Protein AF-A0A354V5B5-F1 (afdb_monomer)

Solvent-accessible surface area (backbone atoms only — not comparable to full-atom values): 5290 Å² total; per-residue (Å²): 115,70,70,56,54,54,57,52,51,52,53,50,73,76,45,88,77,85,65,55,68,38,63,73,73,72,39,50,71,67,57,43,51,48,31,74,77,35,64,85,46,45,68,53,53,52,48,14,62,78,66,75,43,57,57,69,58,50,53,48,50,52,52,50,51,52,51,52,50,54,50,53,58,44,53,57,49,50,52,51,51,50,53,52,52,55,63,60,70,72,109

pLDDT: mean 77.52, std 12.26, range [45.0, 91.69]

Sequence (91 aa):
MTDEIDDFIDRWHEQPVGLALHDYLGMSREEFGLWLDQPDMLPLIIASRKLNKSLNLIANDNLQEMRLAARTDDSGKVKRLQAWLQRRAAL

Radius of gyration: 22.05 Å; Cα contacts (8 Å, |Δi|>4): 28; chains: 1; bounding box: 43×23×68 Å

Secondary structure (DSSP, 8-state):
-HHHHHHHHHHHHH---S--HHHHTT--HHHHHHHHH-GGGHHHHHHHHHHT--HHHHHHHHHHHHHHHHHHHHHHHHHHHHHHHHHHTT-

Mean predicted aligned error: 11.56 Å

Foldseek 3Di:
DVVVVVVQVVVCVVDPPVDDVCVSVVHDPVQVVVCVVPVVCVVLRVVCVVVVHDSVVSVVVVV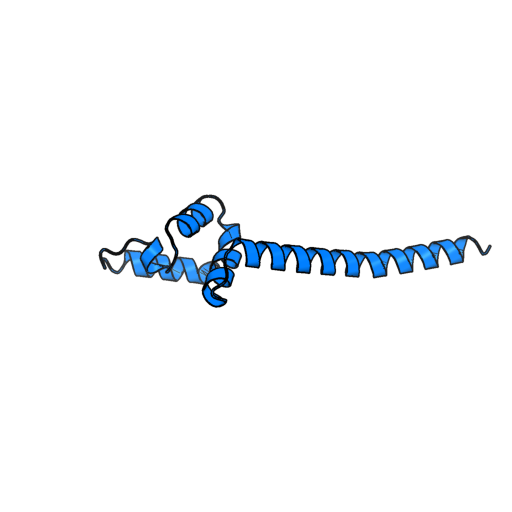VVVVVVVVVVVVVVVVVVVVVVVVVVVD

Structure (mmCIF, N/CA/C/O backbone):
data_AF-A0A354V5B5-F1
#
_entry.id   AF-A0A354V5B5-F1
#
loop_
_atom_site.group_PDB
_atom_site.id
_atom_site.type_symbol
_atom_site.label_atom_id
_atom_site.label_alt_id
_atom_site.label_comp_id
_atom_site.label_asym_id
_atom_site.label_entity_id
_atom_site.label_seq_id
_atom_site.pdbx_PDB_ins_code
_atom_site.Cartn_x
_atom_site.Cartn_y
_atom_site.Cartn_z
_atom_site.occupancy
_atom_site.B_iso_or_equiv
_atom_site.auth_seq_id
_atom_site.auth_comp_id
_atom_site.auth_asym_id
_atom_site.auth_atom_id
_atom_site.pdbx_PDB_model_num
ATOM 1 N N . MET A 1 1 ? 10.369 -4.244 3.116 1.00 53.81 1 MET A N 1
ATOM 2 C CA . MET A 1 1 ? 9.060 -4.048 2.457 1.00 53.81 1 MET A CA 1
ATOM 3 C C . MET A 1 1 ? 8.042 -5.025 3.031 1.00 53.81 1 MET A C 1
ATOM 5 O O . MET A 1 1 ? 7.098 -4.541 3.627 1.00 53.81 1 MET A O 1
ATOM 9 N N . THR A 1 2 ? 8.218 -6.350 2.924 1.00 56.06 2 THR A N 1
ATOM 10 C CA . THR A 1 2 ? 7.352 -7.332 3.619 1.00 56.06 2 THR A CA 1
ATOM 11 C C . THR A 1 2 ? 7.537 -7.311 5.137 1.00 56.06 2 THR A C 1
ATOM 13 O O . THR A 1 2 ? 6.545 -7.158 5.827 1.00 56.06 2 THR A O 1
ATOM 16 N N . ASP A 1 3 ? 8.773 -7.284 5.654 1.00 62.69 3 ASP A N 1
ATOM 17 C CA . ASP A 1 3 ? 9.011 -7.215 7.113 1.00 62.69 3 ASP A CA 1
ATOM 18 C C . ASP A 1 3 ? 8.319 -6.031 7.806 1.00 62.69 3 ASP A C 1
ATOM 20 O O . ASP A 1 3 ? 7.912 -6.120 8.957 1.00 62.69 3 ASP A O 1
ATOM 24 N N . GLU A 1 4 ? 8.142 -4.912 7.099 1.00 76.25 4 GLU A N 1
ATOM 25 C CA . GLU A 1 4 ? 7.471 -3.752 7.680 1.00 76.25 4 GLU A CA 1
ATOM 26 C C . GLU A 1 4 ? 5.979 -4.020 7.884 1.00 76.25 4 GLU A C 1
ATOM 28 O O . GLU A 1 4 ? 5.444 -3.606 8.901 1.00 76.25 4 GLU A O 1
ATOM 33 N N . ILE A 1 5 ? 5.280 -4.710 6.971 1.00 81.31 5 ILE A N 1
ATOM 34 C CA . ILE A 1 5 ? 3.841 -4.941 7.172 1.00 81.31 5 ILE A CA 1
ATOM 35 C C . ILE A 1 5 ? 3.582 -5.913 8.322 1.00 81.31 5 ILE A C 1
ATOM 37 O O . ILE A 1 5 ? 2.627 -5.711 9.070 1.00 81.31 5 ILE A O 1
ATOM 41 N N . ASP A 1 6 ? 4.463 -6.896 8.496 1.00 84.31 6 ASP A N 1
ATOM 42 C CA . ASP A 1 6 ? 4.394 -7.865 9.586 1.00 84.31 6 ASP A CA 1
ATOM 43 C C . ASP A 1 6 ? 4.553 -7.160 10.947 1.00 84.31 6 ASP A C 1
ATOM 45 O O . ASP A 1 6 ? 3.701 -7.321 11.820 1.00 84.31 6 ASP A O 1
ATOM 49 N N . ASP A 1 7 ? 5.517 -6.238 11.078 1.00 86.38 7 ASP A N 1
ATOM 50 C CA . ASP A 1 7 ? 5.681 -5.402 12.279 1.00 86.38 7 ASP A CA 1
ATOM 51 C C . ASP A 1 7 ? 4.428 -4.560 12.604 1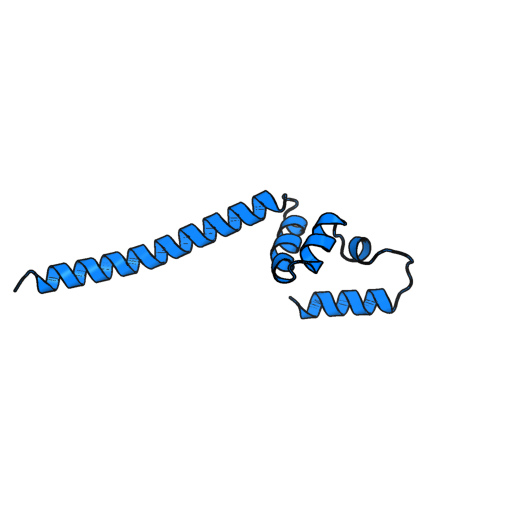.00 86.38 7 ASP A C 1
ATOM 53 O O . ASP A 1 7 ? 4.086 -4.337 13.770 1.00 86.38 7 ASP A O 1
ATOM 57 N N . PHE A 1 8 ? 3.739 -4.037 11.583 1.00 85.75 8 PHE A N 1
ATOM 58 C CA . PHE A 1 8 ? 2.495 -3.283 11.779 1.00 85.75 8 PHE A CA 1
ATOM 59 C C . PHE A 1 8 ? 1.344 -4.198 12.224 1.00 85.75 8 PHE A C 1
ATOM 61 O O . PHE A 1 8 ? 0.545 -3.800 13.074 1.00 85.75 8 PHE A O 1
ATOM 68 N N . ILE A 1 9 ? 1.258 -5.416 11.685 1.00 87.62 9 ILE A N 1
ATOM 69 C CA . ILE A 1 9 ? 0.248 -6.409 12.072 1.00 87.62 9 ILE A CA 1
ATOM 70 C C . ILE A 1 9 ? 0.468 -6.869 13.516 1.00 87.62 9 ILE A C 1
ATOM 72 O O . ILE A 1 9 ? -0.501 -6.980 14.270 1.00 87.62 9 ILE A O 1
ATOM 76 N N . ASP A 1 10 ? 1.715 -7.079 13.928 1.00 90.12 10 ASP A N 1
ATOM 77 C CA . ASP A 1 10 ? 2.048 -7.451 15.304 1.00 90.12 10 ASP A CA 1
ATOM 78 C C . ASP A 1 10 ? 1.637 -6.349 16.288 1.00 90.12 10 ASP A C 1
ATOM 80 O O . ASP A 1 10 ? 0.918 -6.606 17.257 1.00 90.12 10 ASP A O 1
ATOM 84 N N . ARG A 1 11 ? 1.952 -5.084 15.982 1.00 88.62 11 ARG A N 1
ATOM 85 C CA . ARG A 1 11 ? 1.504 -3.938 16.798 1.00 88.62 11 ARG A CA 1
ATOM 86 C C . ARG A 1 11 ? -0.015 -3.807 16.864 1.00 88.62 11 ARG A C 1
ATOM 88 O O . ARG A 1 11 ? -0.545 -3.397 17.897 1.00 88.62 11 ARG A O 1
ATOM 95 N N . TRP A 1 12 ? -0.718 -4.129 15.778 1.00 89.00 12 TRP A N 1
ATOM 96 C CA . TRP A 1 12 ? -2.180 -4.149 15.765 1.00 89.00 12 TRP A CA 1
ATOM 97 C C . TRP A 1 12 ? -2.743 -5.248 16.677 1.00 89.00 12 TRP A C 1
ATOM 99 O O . TRP A 1 12 ? -3.705 -4.996 17.399 1.00 89.00 12 TRP A O 1
ATOM 109 N N . HIS A 1 13 ? -2.127 -6.434 16.712 1.00 87.56 13 HIS A N 1
ATOM 110 C CA . HIS A 1 13 ? -2.521 -7.502 17.639 1.00 87.56 13 HIS A CA 1
ATOM 111 C C . HIS A 1 13 ? -2.265 -7.138 19.108 1.00 87.56 13 HIS A C 1
ATOM 113 O O . HIS A 1 13 ? -3.046 -7.519 19.981 1.00 87.56 13 HIS A O 1
ATOM 119 N N . GLU A 1 14 ? -1.194 -6.395 19.388 1.00 88.56 14 GLU A N 1
ATOM 120 C CA . GLU A 1 14 ? -0.831 -5.970 20.745 1.00 88.56 14 GLU A CA 1
ATOM 121 C C . GLU A 1 14 ? -1.702 -4.824 21.286 1.00 88.56 14 GLU A C 1
ATOM 123 O O . GLU A 1 14 ? -1.820 -4.655 22.503 1.00 88.56 14 GLU A O 1
ATOM 128 N N . GLN A 1 15 ? -2.332 -4.035 20.409 1.00 74.38 15 GLN A N 1
ATOM 129 C CA . GLN A 1 15 ? -3.162 -2.895 20.792 1.00 74.38 15 GLN A CA 1
ATOM 130 C C . GLN A 1 15 ? -4.623 -3.114 20.385 1.00 74.38 15 GLN A C 1
ATOM 132 O O . GLN A 1 15 ? -4.977 -2.914 19.224 1.00 74.38 15 GLN A O 1
ATOM 137 N N . PRO A 1 16 ? -5.530 -3.433 21.328 1.00 62.78 16 PRO A N 1
ATOM 138 C CA . PRO A 1 16 ? -6.946 -3.599 21.035 1.00 62.78 16 PRO A CA 1
ATOM 139 C C . PRO A 1 16 ? -7.614 -2.225 20.889 1.00 62.78 16 PRO A C 1
ATOM 141 O O . PRO A 1 16 ? -8.429 -1.808 21.707 1.00 62.78 16 PRO A O 1
ATOM 144 N N . VAL A 1 17 ? -7.273 -1.495 19.826 1.00 67.00 17 VAL A N 1
ATOM 145 C CA . VAL A 1 17 ? -7.888 -0.204 19.477 1.00 67.00 17 VAL A CA 1
ATOM 146 C C . VAL A 1 17 ? -9.311 -0.364 18.922 1.00 67.00 17 VAL A C 1
ATOM 148 O O . VAL A 1 17 ? -9.960 0.624 18.597 1.00 67.00 17 VAL A O 1
ATOM 151 N N . GLY A 1 18 ? -9.822 -1.598 18.808 1.00 80.50 18 GLY A N 1
ATOM 152 C CA . GLY A 1 18 ? -11.155 -1.892 18.261 1.00 80.50 18 GLY A CA 1
ATOM 153 C C . GLY A 1 18 ? -11.299 -1.560 16.771 1.00 80.50 18 GLY A C 1
ATOM 154 O O . GLY A 1 18 ? -12.396 -1.642 16.223 1.00 80.50 18 GLY A O 1
ATOM 155 N N . LEU A 1 19 ? -10.199 -1.181 16.120 1.00 84.94 19 LEU A N 1
ATOM 156 C CA . LEU A 1 19 ? -10.138 -0.811 14.718 1.00 84.94 19 LEU A CA 1
ATOM 157 C C . LEU A 1 19 ? -9.879 -2.060 13.871 1.00 84.94 19 LEU A C 1
ATOM 159 O O . LEU A 1 19 ? -9.051 -2.898 14.234 1.00 84.94 19 LEU A O 1
ATOM 163 N N . ALA A 1 20 ? -10.562 -2.190 12.736 1.00 89.56 20 ALA A N 1
ATOM 164 C CA . ALA A 1 20 ? -10.293 -3.291 11.823 1.00 89.56 20 ALA A CA 1
ATOM 165 C C . ALA A 1 20 ? -8.892 -3.147 11.200 1.00 89.56 20 ALA A C 1
ATOM 167 O O . ALA A 1 20 ? -8.431 -2.036 10.949 1.00 89.56 20 ALA A O 1
ATOM 168 N N . LEU A 1 21 ? -8.220 -4.268 10.914 1.00 89.06 21 LEU A N 1
ATOM 169 C CA . LEU A 1 21 ? -6.845 -4.251 10.396 1.00 89.06 21 LEU A CA 1
ATOM 170 C C . LEU A 1 21 ? -6.702 -3.429 9.103 1.00 89.06 21 LEU A C 1
ATOM 172 O O . LEU A 1 21 ? -5.736 -2.692 8.953 1.00 89.06 21 LEU A O 1
ATOM 176 N N . HIS A 1 22 ? -7.679 -3.491 8.193 1.00 89.19 22 HIS A N 1
ATOM 177 C CA . HIS A 1 22 ? -7.662 -2.681 6.967 1.00 89.19 22 HIS A CA 1
ATOM 178 C C . HIS A 1 22 ? -7.647 -1.178 7.258 1.00 89.19 22 HIS A C 1
ATOM 180 O O . HIS A 1 22 ? -6.865 -0.452 6.652 1.00 89.19 22 HIS A O 1
ATOM 186 N N . ASP A 1 23 ? -8.447 -0.729 8.227 1.00 89.75 23 ASP A N 1
ATOM 187 C CA . ASP A 1 23 ? -8.481 0.670 8.650 1.00 89.75 23 ASP A CA 1
ATOM 188 C C . ASP A 1 23 ? -7.161 1.067 9.334 1.00 89.75 23 ASP A C 1
ATOM 190 O O . ASP A 1 23 ? -6.646 2.157 9.093 1.00 89.75 23 ASP A O 1
ATOM 194 N N . TYR A 1 24 ? -6.571 0.169 10.134 1.00 89.38 24 TYR A N 1
ATOM 195 C CA . TYR A 1 24 ? -5.265 0.386 10.769 1.00 89.38 24 TYR A CA 1
ATOM 196 C C . TYR A 1 24 ? -4.129 0.524 9.746 1.00 89.38 24 TYR A C 1
ATOM 198 O O . TYR A 1 24 ? -3.273 1.398 9.875 1.00 89.38 24 TYR A O 1
ATOM 206 N N . LEU A 1 25 ? -4.151 -0.298 8.696 1.00 87.44 25 LEU A N 1
ATOM 207 C CA . LEU A 1 25 ? -3.192 -0.249 7.591 1.00 87.44 25 LEU A CA 1
ATOM 208 C C . LEU A 1 25 ? -3.475 0.895 6.598 1.00 87.44 25 LEU A C 1
ATOM 210 O O . LEU A 1 25 ? -2.722 1.079 5.642 1.00 87.44 25 LEU A O 1
ATOM 214 N N . GLY A 1 26 ? -4.553 1.664 6.795 1.00 87.38 26 GLY A N 1
ATOM 215 C CA . GLY A 1 26 ? -4.949 2.754 5.900 1.00 87.38 26 GLY A CA 1
ATOM 216 C C . GLY A 1 26 ? -5.452 2.286 4.529 1.00 87.38 26 GLY A C 1
ATOM 217 O O . GLY A 1 26 ? -5.426 3.055 3.564 1.00 87.38 26 GLY A O 1
ATOM 218 N N . MET A 1 27 ? -5.898 1.034 4.430 1.00 88.31 27 MET A N 1
ATOM 219 C CA . MET A 1 27 ? -6.447 0.425 3.220 1.00 88.31 27 MET A CA 1
ATOM 220 C C . MET A 1 27 ? -7.974 0.506 3.206 1.00 88.31 27 MET A C 1
ATOM 222 O O . MET A 1 27 ? -8.636 0.473 4.243 1.00 88.31 27 MET A O 1
ATOM 226 N N . SER A 1 28 ? -8.564 0.556 2.011 1.00 89.56 28 SER A N 1
ATOM 227 C CA . SER A 1 28 ? -9.999 0.289 1.880 1.00 89.56 28 SER A CA 1
ATOM 228 C C . SER A 1 28 ? -10.257 -1.213 2.028 1.00 89.56 28 SER A C 1
ATOM 230 O O . SER A 1 28 ? -9.354 -2.035 1.868 1.00 89.56 28 SER A O 1
ATOM 232 N N . ARG A 1 29 ? -11.512 -1.606 2.275 1.00 90.81 29 ARG A N 1
ATOM 233 C CA . ARG A 1 29 ? -11.884 -3.033 2.279 1.00 90.81 29 ARG A CA 1
ATOM 234 C C . ARG A 1 29 ? -11.589 -3.732 0.956 1.00 90.81 29 ARG A C 1
ATOM 236 O O . ARG A 1 29 ? -11.248 -4.907 0.964 1.00 90.81 29 ARG A O 1
ATOM 243 N N . GLU A 1 30 ? -11.728 -3.021 -0.156 1.00 88.75 30 GLU A N 1
ATOM 244 C CA . GLU A 1 30 ? -11.470 -3.555 -1.495 1.00 88.75 30 GLU A CA 1
ATOM 245 C C . GLU A 1 30 ? -9.976 -3.820 -1.701 1.00 88.75 30 GLU A C 1
ATOM 247 O O . GLU A 1 30 ? -9.601 -4.899 -2.150 1.00 88.75 30 GLU A O 1
ATOM 252 N N . GLU A 1 31 ? -9.116 -2.875 -1.311 1.00 88.12 31 GLU A N 1
ATOM 253 C CA . GLU A 1 31 ? -7.658 -3.038 -1.372 1.00 88.12 31 GLU A CA 1
ATOM 254 C C . GLU A 1 31 ? -7.175 -4.145 -0.438 1.00 88.12 31 GLU A C 1
ATOM 256 O O . GLU A 1 31 ? -6.344 -4.960 -0.825 1.00 88.12 31 GLU A O 1
ATOM 261 N N . PHE A 1 32 ? -7.727 -4.203 0.774 1.00 91.06 32 PHE A N 1
ATOM 262 C CA . PHE A 1 32 ? -7.413 -5.255 1.730 1.00 91.06 32 PHE A CA 1
ATOM 263 C C . PHE A 1 32 ? -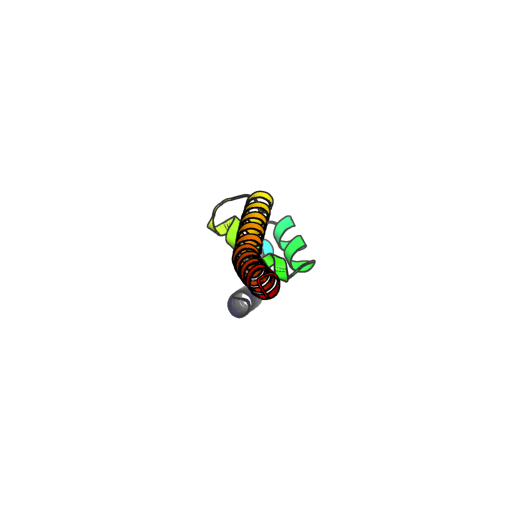7.846 -6.632 1.213 1.00 91.06 32 PHE A C 1
ATOM 265 O O . PHE A 1 32 ? -7.079 -7.584 1.293 1.00 91.06 32 PHE A O 1
ATOM 272 N N . GLY A 1 33 ? -9.041 -6.741 0.622 1.00 91.44 33 GLY A N 1
ATOM 273 C CA . GLY A 1 33 ? -9.503 -7.977 -0.013 1.00 91.44 33 GLY A CA 1
ATOM 274 C C . GLY A 1 33 ? -8.614 -8.406 -1.183 1.00 91.44 33 GLY A C 1
ATOM 275 O O . GLY A 1 33 ? -8.273 -9.579 -1.292 1.00 91.44 33 GLY A O 1
ATOM 276 N N . LEU A 1 34 ? -8.185 -7.452 -2.014 1.00 89.50 34 LEU A N 1
ATOM 277 C CA . LEU A 1 34 ? -7.255 -7.703 -3.115 1.00 89.50 34 LEU A CA 1
ATOM 278 C C . LEU A 1 34 ? -5.885 -8.173 -2.616 1.00 89.50 34 LEU A C 1
ATOM 280 O O . LEU A 1 34 ? -5.305 -9.079 -3.201 1.00 89.50 34 LEU A O 1
ATOM 284 N N . TRP A 1 35 ? -5.379 -7.584 -1.532 1.00 88.94 35 TRP A N 1
ATOM 285 C CA . TRP A 1 35 ? -4.129 -8.012 -0.909 1.00 88.94 35 TRP A CA 1
ATOM 286 C C . TRP A 1 35 ? -4.222 -9.430 -0.328 1.00 88.94 35 TRP A C 1
ATOM 288 O O . TRP A 1 35 ? -3.285 -10.209 -0.489 1.00 88.94 35 TRP A O 1
ATOM 298 N N . LEU A 1 36 ? -5.351 -9.791 0.292 1.00 89.38 36 LEU A N 1
ATOM 299 C CA . LEU A 1 36 ? -5.578 -11.152 0.791 1.00 89.38 36 LEU A CA 1
ATOM 300 C C . LEU A 1 36 ? -5.639 -12.195 -0.335 1.00 89.38 36 LEU A C 1
ATOM 302 O O . LEU A 1 36 ? -5.139 -13.303 -0.154 1.00 89.38 36 LEU A O 1
ATOM 306 N N . ASP A 1 37 ? -6.248 -11.856 -1.475 1.00 91.69 37 ASP A N 1
ATOM 307 C CA . ASP A 1 37 ? -6.298 -12.735 -2.653 1.00 91.69 37 ASP A CA 1
ATOM 308 C C . ASP A 1 37 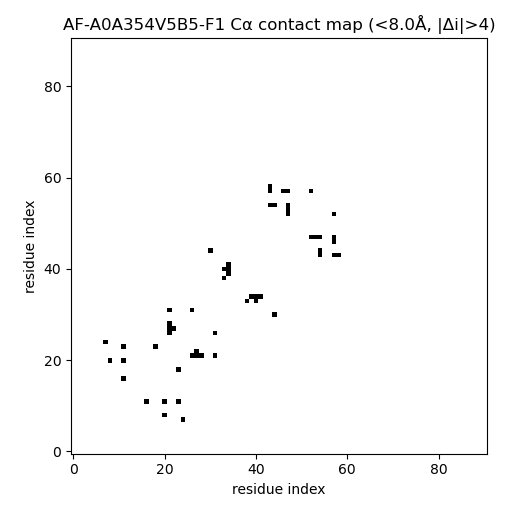? -4.929 -12.827 -3.349 1.00 91.69 37 ASP A C 1
ATOM 310 O O . ASP A 1 37 ? -4.514 -13.895 -3.799 1.00 91.69 37 ASP A O 1
ATOM 314 N N . GLN A 1 38 ? -4.211 -11.701 -3.424 1.00 89.69 38 GLN A N 1
ATOM 315 C CA . GLN A 1 38 ? -2.958 -11.547 -4.162 1.00 89.69 38 GLN A CA 1
ATOM 316 C C . GLN A 1 38 ? -1.944 -10.724 -3.347 1.00 89.69 38 GLN A C 1
ATOM 318 O O . GLN A 1 38 ? -1.854 -9.503 -3.519 1.00 89.69 38 GLN A O 1
ATOM 323 N N . PRO A 1 39 ? -1.120 -11.373 -2.501 1.00 86.62 39 PRO A N 1
ATOM 324 C CA . PRO A 1 39 ? -0.129 -10.685 -1.667 1.00 86.62 39 PRO A CA 1
ATOM 325 C C . PRO A 1 39 ? 0.855 -9.814 -2.464 1.00 86.62 39 PRO A C 1
ATOM 327 O O . PRO A 1 39 ? 1.262 -8.746 -2.001 1.00 86.62 39 PRO A O 1
ATOM 330 N N . ASP A 1 40 ? 1.162 -10.215 -3.701 1.00 85.81 40 ASP A N 1
ATOM 331 C CA . ASP A 1 40 ? 2.045 -9.496 -4.628 1.00 85.81 40 ASP A CA 1
ATOM 332 C C . ASP A 1 40 ? 1.497 -8.121 -5.064 1.00 85.81 40 ASP A C 1
ATOM 334 O O . ASP A 1 40 ? 2.239 -7.303 -5.609 1.00 85.81 40 ASP A O 1
ATOM 338 N N . MET A 1 41 ? 0.216 -7.824 -4.806 1.00 86.81 41 MET A N 1
ATOM 339 C CA . MET A 1 41 ? -0.398 -6.518 -5.083 1.00 86.81 41 MET A CA 1
ATOM 340 C C . MET A 1 41 ? -0.055 -5.455 -4.034 1.00 86.81 41 MET A C 1
ATOM 342 O O . MET A 1 41 ? -0.302 -4.266 -4.258 1.00 86.81 41 MET A O 1
ATOM 346 N N . LEU A 1 42 ? 0.543 -5.840 -2.903 1.00 86.06 42 LEU A N 1
ATOM 347 C CA . LEU A 1 42 ? 0.853 -4.914 -1.816 1.00 86.06 42 LEU A CA 1
ATOM 348 C C . LEU A 1 42 ? 1.699 -3.696 -2.253 1.00 86.06 42 LEU A C 1
ATOM 350 O O . LEU A 1 42 ? 1.325 -2.571 -1.909 1.00 86.06 42 LEU A O 1
ATOM 354 N N . PRO A 1 43 ? 2.775 -3.834 -3.057 1.00 85.69 43 PRO A N 1
ATOM 355 C CA . PRO A 1 43 ? 3.548 -2.683 -3.526 1.00 85.69 43 PRO A CA 1
ATOM 356 C C . PRO A 1 43 ? 2.722 -1.705 -4.375 1.00 85.69 43 PRO A C 1
ATOM 358 O O . PRO A 1 43 ? 2.899 -0.490 -4.268 1.00 85.69 43 PRO A O 1
ATOM 361 N N . LEU A 1 44 ? 1.789 -2.219 -5.185 1.00 86.56 44 LEU A N 1
ATOM 362 C CA . LEU A 1 44 ? 0.884 -1.414 -6.015 1.00 86.56 44 LEU A CA 1
ATOM 363 C C . LEU A 1 44 ? -0.125 -0.643 -5.153 1.00 86.56 44 LEU A C 1
ATOM 365 O O . LEU A 1 44 ? -0.361 0.540 -5.404 1.00 86.56 44 LEU A O 1
ATOM 369 N N . ILE A 1 45 ? -0.668 -1.279 -4.110 1.00 86.56 45 ILE A N 1
ATOM 370 C CA . ILE A 1 45 ? -1.563 -0.646 -3.126 1.00 86.56 45 ILE A CA 1
ATOM 371 C C . ILE A 1 45 ? -0.828 0.473 -2.379 1.00 86.56 45 ILE A C 1
ATOM 373 O O . ILE A 1 45 ? -1.325 1.599 -2.299 1.00 86.56 45 ILE A O 1
ATOM 377 N N . ILE A 1 46 ? 0.398 0.216 -1.916 1.00 86.12 46 ILE A N 1
ATOM 378 C CA . ILE A 1 46 ? 1.230 1.230 -1.253 1.00 86.12 46 ILE A CA 1
ATOM 379 C C . ILE A 1 46 ? 1.507 2.411 -2.195 1.00 86.12 46 ILE A C 1
ATOM 381 O O . ILE A 1 46 ? 1.396 3.567 -1.781 1.00 86.12 46 ILE A O 1
ATOM 385 N N . ALA A 1 47 ? 1.848 2.152 -3.460 1.00 84.44 47 ALA A N 1
ATOM 386 C CA . ALA A 1 47 ? 2.106 3.201 -4.446 1.00 84.44 47 ALA A CA 1
ATOM 387 C C . ALA A 1 47 ? 0.849 4.032 -4.763 1.00 84.44 47 ALA A C 1
ATOM 389 O O . ALA A 1 47 ? 0.924 5.260 -4.785 1.00 84.44 47 ALA A O 1
ATOM 390 N N . SER A 1 48 ? -0.306 3.380 -4.938 1.00 85.94 48 SER A N 1
ATOM 391 C CA . SER A 1 48 ? -1.629 4.011 -5.087 1.00 85.94 48 SER A CA 1
ATOM 392 C C . SER A 1 48 ? -1.898 5.015 -3.966 1.00 85.94 48 SER A C 1
ATOM 394 O O . SER A 1 48 ? -2.174 6.192 -4.223 1.00 85.94 48 SER A O 1
ATOM 396 N N . ARG A 1 49 ? -1.686 4.594 -2.713 1.00 85.44 49 ARG A N 1
ATOM 397 C CA . ARG A 1 49 ? -1.895 5.430 -1.526 1.00 85.44 49 ARG A CA 1
ATOM 398 C C . ARG A 1 49 ? -0.875 6.557 -1.391 1.00 85.44 49 ARG A C 1
ATOM 400 O O . ARG A 1 49 ? -1.273 7.703 -1.194 1.00 85.44 49 ARG A O 1
ATOM 407 N N . LYS A 1 50 ? 0.421 6.277 -1.561 1.00 84.94 50 LYS A N 1
ATOM 408 C CA . LYS A 1 50 ? 1.485 7.299 -1.485 1.00 84.94 50 LYS A CA 1
ATOM 409 C C . LYS A 1 50 ? 1.332 8.389 -2.544 1.00 84.94 50 LYS A C 1
ATOM 411 O O . LYS A 1 50 ? 1.636 9.547 -2.275 1.00 84.94 50 LYS A O 1
ATOM 416 N N . LEU A 1 51 ? 0.881 8.019 -3.741 1.00 86.25 51 LEU A N 1
ATOM 417 C CA . LEU A 1 51 ? 0.721 8.939 -4.867 1.00 86.25 51 LEU A CA 1
ATOM 418 C C . LEU A 1 51 ? -0.686 9.544 -4.957 1.00 86.25 51 LEU A C 1
ATOM 420 O O . LEU A 1 51 ? -0.919 10.377 -5.831 1.00 86.25 51 LEU A O 1
ATOM 424 N N . ASN A 1 52 ? -1.609 9.131 -4.081 1.00 87.12 52 ASN A N 1
ATOM 425 C CA . ASN A 1 52 ? -3.026 9.492 -4.114 1.00 87.12 52 ASN A CA 1
ATOM 426 C C . ASN A 1 52 ? -3.653 9.314 -5.514 1.00 87.12 52 ASN A C 1
ATOM 428 O O . ASN A 1 52 ? -4.344 10.190 -6.039 1.00 87.12 52 ASN A O 1
ATOM 432 N N . LYS A 1 53 ? -3.352 8.180 -6.150 1.00 88.19 53 LYS A N 1
ATOM 433 C CA . LYS A 1 53 ? -3.794 7.807 -7.500 1.00 88.19 53 LYS A CA 1
ATOM 434 C C . LYS A 1 53 ? -4.546 6.488 -7.431 1.00 88.19 53 LYS A C 1
ATOM 436 O O . LYS A 1 53 ? -4.203 5.641 -6.627 1.00 88.19 53 LYS A O 1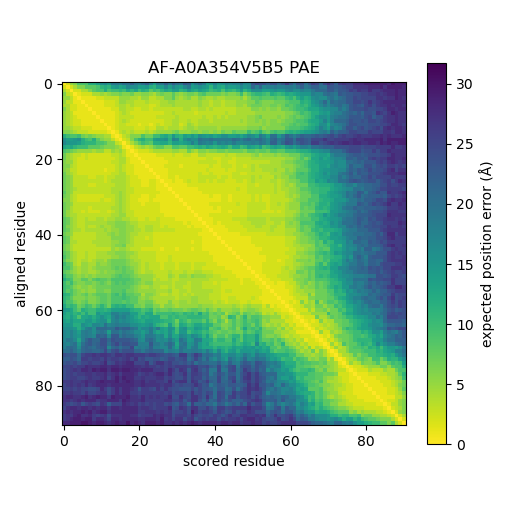
ATOM 441 N N . SER A 1 54 ? -5.521 6.275 -8.313 1.00 87.12 54 SER A N 1
ATOM 442 C CA . SER A 1 54 ? -6.228 4.986 -8.363 1.00 87.12 54 SER A CA 1
ATOM 443 C C . SER A 1 54 ? -5.284 3.818 -8.687 1.00 87.12 54 SER A C 1
ATOM 445 O O . SER A 1 54 ? -4.377 3.970 -9.512 1.00 87.12 54 SER A O 1
ATOM 447 N N . LEU A 1 55 ? -5.562 2.638 -8.124 1.00 83.69 55 LEU A N 1
ATOM 448 C CA . LEU A 1 55 ? -4.843 1.392 -8.422 1.00 83.69 55 LEU A CA 1
ATOM 449 C C . LEU A 1 55 ? -4.733 1.114 -9.927 1.00 83.69 55 LEU A C 1
ATOM 451 O O . LEU A 1 55 ? -3.662 0.754 -10.403 1.00 83.69 55 LEU A O 1
ATOM 455 N N . ASN A 1 56 ? -5.806 1.350 -10.689 1.00 84.56 56 ASN A N 1
ATOM 456 C CA . ASN A 1 56 ? -5.818 1.158 -12.143 1.00 84.56 56 ASN A CA 1
ATOM 457 C C . ASN A 1 56 ? -4.802 2.050 -12.863 1.00 84.56 56 ASN A C 1
ATOM 459 O O . ASN A 1 56 ? -4.135 1.602 -13.793 1.00 84.56 56 ASN A O 1
ATOM 463 N N . LEU A 1 57 ? -4.673 3.308 -12.431 1.00 82.25 57 LEU A N 1
ATOM 464 C CA . LEU A 1 57 ? -3.711 4.240 -13.012 1.00 82.25 57 LEU A CA 1
ATOM 465 C C . LEU A 1 57 ? -2.277 3.783 -12.723 1.00 82.25 57 LEU A C 1
ATOM 467 O O . LEU A 1 57 ? -1.468 3.711 -13.639 1.00 82.25 57 LEU A O 1
ATOM 471 N N . ILE A 1 58 ? -1.990 3.403 -11.475 1.00 84.69 58 ILE A N 1
ATOM 472 C CA . ILE A 1 58 ? -0.668 2.904 -11.075 1.00 84.69 58 ILE A CA 1
ATOM 473 C C . ILE A 1 58 ? -0.316 1.591 -11.784 1.00 84.69 58 ILE A C 1
ATOM 475 O O . ILE A 1 58 ? 0.813 1.428 -12.245 1.00 84.69 58 ILE A O 1
ATOM 479 N N . ALA A 1 59 ? -1.260 0.656 -11.893 1.00 79.69 59 ALA A N 1
ATOM 480 C CA . ALA A 1 59 ? -1.055 -0.611 -12.588 1.00 79.69 59 ALA A CA 1
ATOM 481 C C . ALA A 1 59 ? -0.794 -0.398 -14.086 1.00 79.69 59 ALA A C 1
ATOM 483 O O . ALA A 1 59 ? 0.107 -1.016 -14.655 1.00 79.69 59 ALA A O 1
ATOM 484 N N . ASN A 1 60 ? -1.541 0.511 -14.722 1.00 81.06 60 ASN A N 1
ATOM 485 C CA . ASN A 1 60 ? -1.303 0.872 -16.114 1.00 81.06 60 ASN A CA 1
ATOM 486 C C . ASN A 1 60 ? 0.067 1.538 -16.297 1.00 81.06 60 ASN A C 1
ATOM 488 O O . ASN A 1 60 ? 0.796 1.129 -17.198 1.00 81.06 60 ASN A O 1
ATOM 492 N N . ASP A 1 61 ? 0.434 2.503 -15.449 1.00 78.38 61 ASP A N 1
ATOM 493 C CA . ASP A 1 61 ? 1.734 3.185 -15.505 1.00 78.38 61 ASP A CA 1
ATOM 494 C C . ASP A 1 61 ? 2.890 2.175 -15.360 1.00 78.38 61 ASP A C 1
ATOM 496 O O . ASP A 1 61 ? 3.768 2.131 -16.223 1.00 78.38 61 ASP A O 1
ATOM 500 N N . ASN A 1 62 ? 2.832 1.270 -14.372 1.00 73.25 62 ASN A N 1
ATOM 501 C CA . ASN A 1 62 ? 3.816 0.189 -14.205 1.00 73.25 62 ASN A CA 1
ATOM 502 C C . ASN A 1 62 ? 3.912 -0.707 -15.451 1.00 73.25 62 ASN A C 1
ATOM 504 O O . ASN A 1 62 ? 5.004 -1.019 -15.921 1.00 73.25 62 ASN A O 1
ATOM 508 N N . LEU A 1 63 ? 2.776 -1.103 -16.034 1.00 69.50 63 LEU A N 1
ATOM 509 C CA . LEU A 1 63 ? 2.761 -1.930 -17.242 1.00 69.50 63 LEU A CA 1
ATOM 510 C C . LEU A 1 63 ? 3.340 -1.191 -18.461 1.00 69.50 63 LEU A C 1
ATOM 512 O O . LEU A 1 63 ? 3.947 -1.823 -19.331 1.00 69.50 63 LEU A O 1
ATOM 516 N N . GLN A 1 64 ? 3.147 0.128 -18.564 1.00 66.69 64 GLN A N 1
ATOM 517 C CA . GLN A 1 64 ? 3.778 0.933 -19.611 1.00 66.69 64 GLN A CA 1
ATOM 518 C C . GLN A 1 64 ? 5.293 1.019 -19.404 1.00 66.69 64 GLN A C 1
ATOM 520 O O . GLN A 1 64 ? 6.032 0.787 -20.361 1.00 66.69 64 GLN A O 1
ATOM 525 N N . GLU A 1 65 ? 5.767 1.266 -18.181 1.00 70.12 65 GLU A N 1
ATOM 526 C CA . GLU A 1 65 ? 7.201 1.283 -17.861 1.00 70.12 65 GLU A CA 1
ATOM 527 C C . GLU A 1 65 ? 7.866 -0.073 -18.141 1.00 70.12 65 GLU A C 1
ATOM 529 O O . GLU A 1 65 ? 8.880 -0.125 -18.840 1.00 70.12 65 GLU A O 1
ATOM 534 N N . MET A 1 66 ? 7.248 -1.185 -17.721 1.00 58.06 66 MET A N 1
ATOM 535 C CA 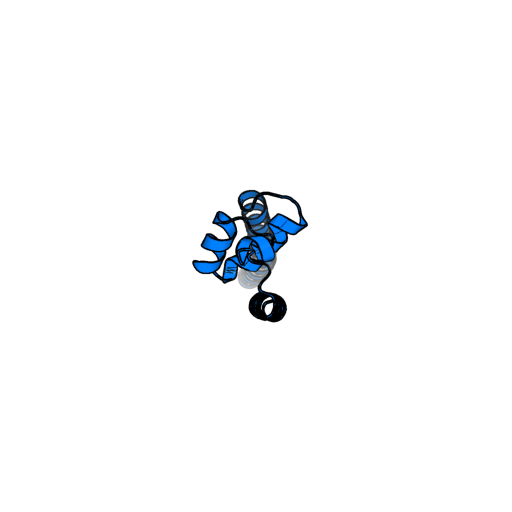. MET A 1 66 ? 7.715 -2.542 -18.043 1.00 58.06 66 MET A CA 1
ATOM 536 C C . MET A 1 66 ? 7.776 -2.784 -19.557 1.00 58.06 66 MET A C 1
ATOM 538 O O . MET A 1 66 ? 8.754 -3.339 -20.062 1.00 58.06 66 MET A O 1
ATOM 542 N N . ARG A 1 67 ? 6.757 -2.348 -20.313 1.00 62.16 67 ARG A N 1
ATOM 543 C CA . ARG A 1 67 ? 6.749 -2.473 -21.781 1.00 62.16 67 ARG A CA 1
ATOM 544 C C . ARG A 1 67 ? 7.835 -1.628 -22.442 1.00 62.16 67 ARG A C 1
ATOM 546 O O . ARG A 1 67 ? 8.430 -2.081 -23.421 1.00 62.16 67 ARG A O 1
ATOM 553 N N . LEU A 1 68 ? 8.100 -0.425 -21.939 1.00 58.41 68 LEU A N 1
ATOM 554 C CA . LEU A 1 68 ? 9.179 0.433 -22.431 1.00 58.41 68 LEU A CA 1
ATOM 555 C C . LEU A 1 68 ? 10.559 -0.166 -22.123 1.00 58.41 68 LEU A C 1
ATOM 557 O O . LEU A 1 68 ? 11.417 -0.178 -23.008 1.00 58.41 68 LEU A O 1
ATOM 561 N N . ALA A 1 69 ? 10.755 -0.726 -20.927 1.00 60.47 69 ALA A N 1
ATOM 562 C CA . ALA A 1 69 ? 11.985 -1.416 -20.541 1.00 60.47 69 ALA A CA 1
ATOM 563 C C . ALA A 1 69 ? 12.243 -2.658 -21.415 1.00 60.47 69 ALA A C 1
ATOM 565 O O . ALA A 1 69 ? 13.301 -2.758 -22.036 1.00 60.47 69 ALA A O 1
ATOM 566 N N . ALA A 1 70 ? 11.248 -3.537 -21.582 1.00 56.03 70 ALA A N 1
ATOM 567 C CA . ALA A 1 70 ? 11.363 -4.729 -22.428 1.00 56.03 70 ALA A CA 1
ATOM 568 C C . ALA A 1 70 ? 11.667 -4.384 -23.900 1.00 56.03 70 ALA A C 1
ATOM 570 O O . ALA A 1 70 ? 12.530 -4.998 -24.527 1.00 56.03 70 ALA A O 1
ATOM 571 N N . ARG A 1 71 ? 11.017 -3.346 -24.451 1.00 60.62 71 ARG A N 1
ATOM 572 C CA . ARG A 1 71 ? 11.316 -2.834 -25.803 1.00 60.62 71 ARG A CA 1
ATOM 573 C C . ARG A 1 71 ? 12.737 -2.285 -25.918 1.00 60.62 71 ARG A C 1
ATOM 575 O O . ARG A 1 71 ? 13.378 -2.459 -26.955 1.00 60.62 71 ARG A O 1
ATOM 582 N N . THR A 1 72 ? 13.223 -1.609 -24.881 1.00 64.06 72 THR A N 1
ATOM 583 C CA . THR A 1 72 ? 14.581 -1.053 -24.851 1.00 64.06 72 THR A CA 1
ATOM 584 C C . THR A 1 72 ? 15.619 -2.178 -24.847 1.00 64.06 72 THR A C 1
ATOM 586 O O . THR A 1 72 ? 16.536 -2.150 -25.675 1.00 64.06 72 THR A O 1
ATOM 589 N N . ASP A 1 73 ? 15.413 -3.218 -24.036 1.00 62.44 73 ASP A N 1
ATOM 590 C CA . ASP A 1 73 ? 16.266 -4.414 -23.990 1.00 62.44 73 ASP A CA 1
ATOM 591 C C . ASP A 1 73 ? 16.294 -5.179 -25.322 1.00 62.44 73 ASP A C 1
ATOM 593 O O . ASP A 1 73 ? 17.362 -5.606 -25.785 1.00 62.44 73 ASP A O 1
ATOM 597 N N . ASP A 1 74 ? 15.142 -5.307 -25.984 1.00 64.94 74 ASP A N 1
ATOM 598 C CA . ASP A 1 74 ? 15.046 -5.946 -27.295 1.00 64.94 74 ASP A CA 1
ATOM 599 C C . ASP A 1 74 ? 15.676 -5.101 -28.401 1.00 64.94 74 ASP A C 1
ATOM 601 O O . ASP A 1 74 ? 16.370 -5.647 -29.255 1.00 64.94 74 ASP A O 1
ATOM 605 N N . SER A 1 75 ? 15.547 -3.772 -28.377 1.00 62.69 75 SER A N 1
ATOM 606 C CA . SER A 1 75 ? 16.149 -2.908 -29.404 1.00 62.69 75 SER A CA 1
ATOM 607 C C . SER A 1 75 ? 17.678 -3.057 -29.483 1.00 62.69 75 SER A C 1
ATOM 609 O O . SER A 1 75 ? 18.254 -3.086 -30.577 1.00 62.69 75 SER A O 1
ATOM 611 N N . GLY A 1 76 ? 18.348 -3.236 -28.338 1.00 63.28 76 GLY A N 1
ATOM 612 C CA . GLY A 1 76 ? 19.783 -3.513 -28.278 1.00 63.28 76 GLY A CA 1
ATOM 613 C C . GLY A 1 76 ? 20.138 -4.928 -28.749 1.00 63.28 76 GLY A C 1
ATOM 614 O O . GLY A 1 76 ? 21.164 -5.129 -29.405 1.00 63.28 76 GLY A O 1
ATOM 615 N N . LYS A 1 77 ? 19.303 -5.930 -28.448 1.00 61.31 77 LYS A N 1
ATOM 616 C CA . LYS A 1 77 ? 19.481 -7.313 -28.933 1.00 61.31 77 LYS A CA 1
ATOM 617 C C . LYS A 1 77 ? 19.248 -7.423 -30.442 1.00 61.31 77 LYS A C 1
ATOM 619 O O . LYS A 1 77 ? 20.076 -8.019 -31.125 1.00 61.31 77 LYS A O 1
ATOM 624 N N . VAL A 1 78 ? 18.209 -6.782 -30.971 1.00 66.38 78 VAL A N 1
ATOM 625 C CA . VAL A 1 78 ? 17.879 -6.740 -32.403 1.00 66.38 78 VAL A CA 1
ATOM 626 C C . VAL A 1 78 ? 18.987 -6.048 -33.192 1.00 66.38 78 VAL A C 1
ATOM 628 O O . VAL A 1 78 ? 19.449 -6.608 -34.180 1.00 66.38 78 VAL A O 1
ATOM 631 N N . LYS A 1 79 ? 19.512 -4.903 -32.728 1.00 71.44 79 LYS A N 1
ATOM 632 C CA . LY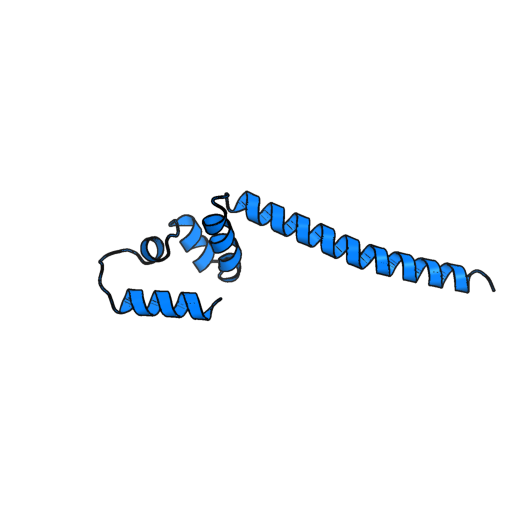S A 1 79 ? 20.658 -4.242 -33.384 1.00 71.44 79 LYS A CA 1
ATOM 633 C C . LYS A 1 79 ? 21.907 -5.127 -33.422 1.00 71.44 79 LYS A C 1
ATOM 635 O O . LYS A 1 79 ? 22.588 -5.177 -34.443 1.00 71.44 79 LYS A O 1
ATOM 640 N N . ARG A 1 80 ? 22.199 -5.855 -32.337 1.00 70.31 80 ARG A N 1
ATOM 641 C CA . ARG A 1 80 ? 23.326 -6.805 -32.283 1.00 70.31 80 ARG A CA 1
ATOM 642 C C . ARG A 1 80 ? 23.121 -7.999 -33.215 1.00 70.31 80 ARG A C 1
ATOM 644 O O . ARG A 1 80 ? 24.051 -8.375 -33.923 1.00 70.31 80 ARG A O 1
ATOM 651 N N . LEU A 1 81 ? 21.910 -8.552 -33.260 1.00 62.00 81 LEU A N 1
ATOM 652 C CA . LEU A 1 81 ? 21.545 -9.633 -34.174 1.00 62.00 81 LEU A CA 1
ATOM 653 C C . LEU A 1 81 ? 21.643 -9.184 -35.638 1.00 62.00 81 LEU A C 1
ATOM 655 O O . LEU A 1 81 ? 22.208 -9.892 -36.466 1.00 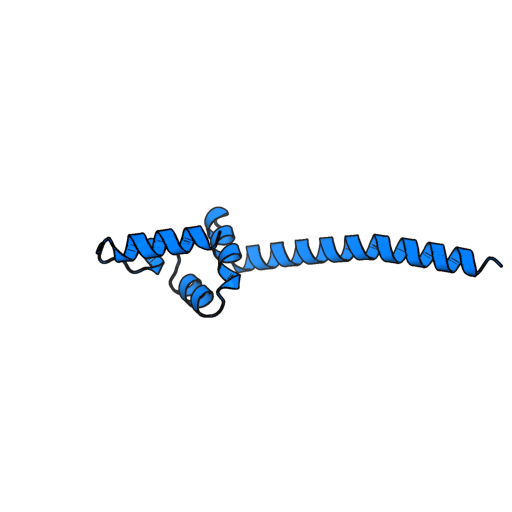62.00 81 LEU A O 1
ATOM 659 N N . GLN A 1 82 ? 21.160 -7.984 -35.948 1.00 66.75 82 GLN A N 1
ATOM 660 C CA . GLN A 1 82 ? 21.201 -7.406 -37.287 1.00 66.75 82 GLN A CA 1
ATOM 661 C C . GLN A 1 82 ? 22.644 -7.135 -37.743 1.00 66.75 82 GLN A C 1
ATOM 663 O O . GLN A 1 82 ? 23.004 -7.491 -38.863 1.00 66.75 82 GLN A O 1
ATOM 668 N N . ALA A 1 83 ? 23.500 -6.611 -36.858 1.00 73.62 83 ALA A N 1
ATOM 669 C CA . ALA A 1 83 ? 24.928 -6.441 -37.130 1.00 73.62 83 ALA A CA 1
ATOM 670 C C . ALA A 1 83 ? 25.647 -7.785 -37.352 1.00 73.62 83 ALA A C 1
ATOM 672 O O . ALA A 1 83 ? 26.499 -7.898 -38.233 1.00 73.62 83 ALA A O 1
ATOM 673 N N . TRP A 1 84 ? 25.290 -8.822 -36.588 1.00 65.94 84 TRP A N 1
ATOM 674 C CA . TRP A 1 84 ? 25.835 -10.169 -36.771 1.00 65.94 84 TRP A CA 1
ATOM 675 C C . TRP A 1 84 ? 25.403 -10.794 -38.107 1.00 65.94 84 TRP A C 1
ATOM 677 O O . TRP A 1 84 ? 26.244 -11.337 -38.823 1.00 65.94 84 TRP A O 1
ATOM 687 N N . LEU A 1 85 ? 24.127 -10.659 -38.486 1.00 69.00 85 LEU A N 1
ATOM 688 C CA . LEU A 1 85 ? 23.602 -11.144 -39.768 1.00 69.00 85 LEU A CA 1
ATOM 689 C C . LEU A 1 85 ? 24.259 -10.435 -40.960 1.00 69.00 85 LEU A C 1
ATOM 691 O O . LEU A 1 85 ? 24.676 -11.096 -41.907 1.00 69.00 85 LEU A O 1
ATOM 695 N N . GLN A 1 86 ? 24.418 -9.111 -40.895 1.00 74.62 86 GLN A N 1
ATOM 696 C CA . GLN A 1 86 ? 25.08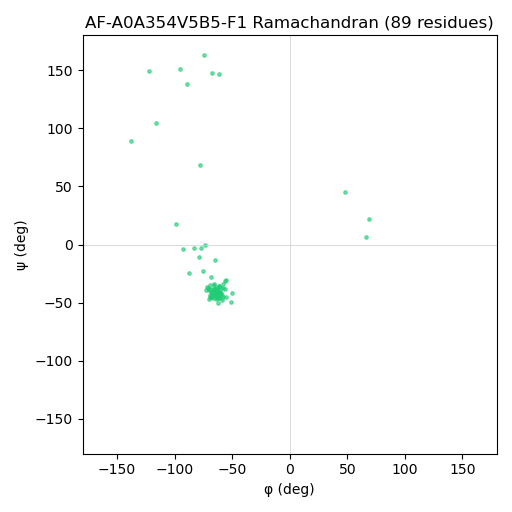8 -8.329 -41.941 1.00 74.62 86 GLN A CA 1
ATOM 697 C C . GLN A 1 86 ? 26.567 -8.695 -42.087 1.00 74.62 86 GLN A C 1
ATOM 699 O O . GLN A 1 86 ? 27.073 -8.784 -43.202 1.00 74.62 86 GLN A O 1
ATOM 704 N N . ARG A 1 87 ? 27.257 -8.970 -40.974 1.00 68.69 87 ARG A N 1
ATOM 705 C CA . ARG A 1 87 ? 28.663 -9.397 -40.991 1.00 68.69 87 ARG A CA 1
ATOM 706 C C . ARG A 1 87 ? 28.852 -10.796 -41.579 1.00 68.69 87 ARG A C 1
ATOM 708 O O . ARG A 1 87 ? 29.913 -11.076 -42.122 1.00 68.69 87 ARG A O 1
ATOM 715 N N . ARG A 1 88 ? 27.838 -11.663 -41.477 1.00 58.69 88 ARG A N 1
ATOM 716 C CA . ARG A 1 88 ? 27.867 -13.029 -42.025 1.00 58.69 88 ARG A CA 1
ATOM 717 C C . ARG A 1 88 ? 27.407 -13.112 -43.481 1.00 58.69 88 ARG A C 1
ATOM 719 O O . ARG A 1 88 ? 27.797 -14.045 -44.164 1.00 58.69 88 ARG A O 1
ATOM 726 N N . ALA A 1 89 ? 26.602 -12.156 -43.942 1.00 51.75 89 ALA A N 1
ATOM 727 C CA . ALA A 1 89 ? 26.167 -12.043 -45.336 1.00 51.75 89 ALA A CA 1
ATOM 728 C C . ALA A 1 89 ? 27.186 -11.323 -46.247 1.00 51.75 89 ALA A C 1
ATOM 730 O O . ALA A 1 89 ? 26.948 -11.200 -47.443 1.00 51.75 89 ALA A O 1
ATOM 731 N N . ALA A 1 90 ? 28.294 -10.828 -45.686 1.00 55.50 90 ALA A N 1
ATOM 732 C CA . ALA A 1 90 ? 29.364 -10.129 -46.402 1.00 55.50 90 ALA A CA 1
ATOM 733 C C . ALA A 1 90 ? 30.584 -11.024 -46.732 1.00 55.50 90 ALA A C 1
ATOM 735 O O . ALA A 1 90 ? 31.665 -10.496 -46.993 1.00 55.50 90 ALA A O 1
ATOM 736 N N . LEU A 1 91 ? 30.418 -12.353 -46.691 1.00 45.00 91 LEU A N 1
ATOM 737 C CA . LEU A 1 91 ? 31.399 -13.369 -47.098 1.00 45.00 91 LEU A CA 1
ATOM 738 C C . LEU A 1 91 ? 30.821 -14.246 -48.209 1.00 45.00 91 LEU A C 1
ATOM 740 O O . LEU A 1 91 ? 29.641 -14.641 -48.067 1.00 45.00 91 LEU A O 1
#